Protein AF-A0A9E5NB46-F1 (afdb_monomer_lite)

Secondary structure (DSSP, 8-state):
---EEESSTT--PEEEGGG-HHHHHHHHHHHHHHHH-HHHHHS-SHHHHHHHHHHHHHHHHHHHHH-HHHHHHHHHHTTT-SS--

Sequence (85 aa):
QFFYFPVSEKGGKLVYSCLSRDIVAHETGHAIIDGIAPDLLDAATPQSLAIHEALADLTAVLMAFTSHTLRKHILKKADGSIIAP

Structure (mmCIF, N/CA/C/O backbone):
data_AF-A0A9E5NB46-F1
#
_entry.id   AF-A0A9E5NB46-F1
#
loop_
_atom_site.group_PDB
_atom_site.id
_atom_site.type_symbol
_atom_site.label_atom_id
_atom_site.label_alt_id
_atom_site.label_comp_id
_atom_site.label_asym_id
_atom_site.label_entity_id
_atom_site.label_seq_id
_atom_site.pdbx_PDB_ins_code
_atom_site.Cartn_x
_atom_site.Cartn_y
_atom_site.Cartn_z
_atom_site.occupancy
_atom_site.B_iso_or_equiv
_atom_site.auth_seq_id
_atom_site.auth_comp_id
_atom_site.auth_asym_id
_atom_site.auth_atom_id
_atom_site.pdbx_PDB_model_num
ATOM 1 N N . GLN A 1 1 ? 5.952 -7.768 -0.639 1.00 82.94 1 GLN A N 1
ATOM 2 C CA . GLN A 1 1 ? 5.976 -8.901 0.307 1.00 82.94 1 GLN A CA 1
ATOM 3 C C . GLN A 1 1 ? 5.354 -8.512 1.653 1.00 82.94 1 GLN A C 1
ATOM 5 O O . GLN A 1 1 ? 5.468 -7.368 2.063 1.00 82.94 1 GLN A O 1
ATOM 10 N N . PHE A 1 2 ? 4.777 -9.457 2.410 1.00 93.12 2 PHE A N 1
ATOM 11 C CA . PHE A 1 2 ? 4.300 -9.187 3.777 1.00 93.12 2 PHE A CA 1
ATOM 12 C C . PHE A 1 2 ? 5.328 -9.559 4.851 1.00 93.12 2 PHE A C 1
ATOM 14 O O . PHE A 1 2 ? 5.880 -10.656 4.857 1.00 93.12 2 PHE A O 1
ATOM 21 N N . PHE A 1 3 ? 5.520 -8.655 5.807 1.00 93.88 3 PHE A N 1
ATOM 22 C CA . PHE A 1 3 ? 6.422 -8.778 6.953 1.00 93.88 3 PHE A CA 1
ATOM 23 C C . PHE A 1 3 ? 5.687 -8.653 8.297 1.00 93.88 3 PHE A C 1
ATOM 25 O O . PHE A 1 3 ? 4.505 -8.292 8.355 1.00 93.88 3 PHE A O 1
ATOM 32 N N . TYR A 1 4 ? 6.402 -8.897 9.393 1.00 94.38 4 TYR A N 1
ATOM 33 C CA . TYR A 1 4 ? 5.943 -8.614 10.750 1.00 94.38 4 TYR A CA 1
ATOM 34 C C . TYR A 1 4 ? 7.087 -8.065 11.607 1.00 94.38 4 TYR A C 1
ATOM 36 O O . TYR A 1 4 ? 8.250 -8.389 11.378 1.00 94.38 4 TYR A O 1
ATOM 44 N N . PHE A 1 5 ? 6.760 -7.235 12.596 1.00 93.19 5 PHE A N 1
ATOM 45 C CA . PHE A 1 5 ? 7.735 -6.641 13.513 1.00 93.19 5 PHE A CA 1
ATOM 46 C C . PHE A 1 5 ? 7.124 -6.422 14.907 1.00 93.19 5 PHE A C 1
ATOM 48 O O . PHE A 1 5 ? 5.904 -6.275 15.030 1.00 93.19 5 PHE A O 1
ATOM 55 N N . PRO A 1 6 ? 7.925 -6.430 15.987 1.00 94.06 6 PRO A N 1
ATOM 56 C CA . PRO A 1 6 ? 7.420 -6.139 17.326 1.00 94.06 6 PRO A CA 1
ATOM 57 C C . PRO A 1 6 ? 7.101 -4.644 17.487 1.00 94.06 6 PRO A C 1
ATOM 59 O O . PRO A 1 6 ? 7.820 -3.796 16.970 1.00 94.06 6 PRO A O 1
ATOM 62 N N . VAL A 1 7 ? 6.056 -4.305 18.255 1.00 89.69 7 VAL A N 1
ATOM 63 C CA . VAL A 1 7 ? 5.713 -2.896 18.574 1.00 89.69 7 VAL A CA 1
ATOM 64 C C . VAL A 1 7 ? 6.846 -2.167 19.322 1.00 89.69 7 VAL A C 1
ATOM 66 O O . VAL A 1 7 ? 6.953 -0.948 19.240 1.00 89.69 7 VAL A O 1
ATOM 69 N N . SER A 1 8 ? 7.688 -2.894 20.062 1.00 89.94 8 SER A N 1
ATOM 70 C CA . SER A 1 8 ? 8.836 -2.351 20.795 1.00 89.94 8 SER A CA 1
ATOM 71 C C . SER A 1 8 ? 9.990 -3.353 20.816 1.00 89.94 8 SER A C 1
ATOM 73 O O . SER A 1 8 ? 9.758 -4.560 20.900 1.00 89.94 8 SER A O 1
ATOM 75 N N . GLU A 1 9 ? 11.230 -2.854 20.823 1.00 80.94 9 GLU A N 1
ATOM 76 C CA . GLU A 1 9 ? 12.449 -3.667 20.963 1.00 80.94 9 GLU A CA 1
ATOM 77 C C . GLU A 1 9 ? 12.486 -4.490 22.259 1.00 80.94 9 GLU A C 1
ATOM 79 O O . GLU A 1 9 ? 13.098 -5.553 22.301 1.00 80.94 9 GLU A O 1
ATOM 84 N N . LYS A 1 10 ? 11.787 -4.046 23.314 1.00 82.50 10 LYS A N 1
ATOM 85 C CA . LYS A 1 10 ? 11.700 -4.771 24.595 1.00 82.50 10 LYS A CA 1
ATOM 86 C C . LYS A 1 10 ? 10.696 -5.934 24.581 1.00 82.50 10 LYS A C 1
ATOM 88 O O . LYS A 1 10 ? 10.426 -6.519 25.627 1.00 82.50 10 LYS A O 1
ATOM 93 N N . GLY A 1 11 ? 10.148 -6.271 23.414 1.00 72.19 11 GLY A N 1
ATOM 94 C CA . GLY A 1 11 ? 9.077 -7.247 23.262 1.00 72.19 11 GLY A CA 1
ATOM 95 C C . GLY A 1 11 ? 7.691 -6.618 23.419 1.00 72.19 11 GLY A C 1
ATOM 96 O O . GLY A 1 11 ? 7.518 -5.533 23.974 1.00 72.19 11 GLY A O 1
ATOM 97 N N . GLY A 1 12 ? 6.682 -7.293 22.871 1.00 81.81 12 GLY A N 1
ATOM 98 C CA . GLY A 1 12 ? 5.305 -6.809 22.842 1.00 81.81 12 GLY A CA 1
ATOM 99 C C . GLY A 1 12 ? 4.478 -7.499 21.760 1.00 81.81 12 GLY A C 1
ATOM 100 O O . GLY A 1 12 ? 4.899 -8.500 21.180 1.00 81.81 12 GLY A O 1
ATOM 101 N N . LYS A 1 13 ? 3.289 -6.957 21.477 1.00 91.38 13 LYS A N 1
ATOM 102 C CA . LYS A 1 13 ? 2.425 -7.436 20.389 1.00 91.38 13 LYS A CA 1
ATOM 103 C C . LYS A 1 13 ? 3.179 -7.363 19.052 1.00 91.38 13 LYS A C 1
ATOM 105 O O . LYS A 1 13 ? 3.852 -6.371 18.782 1.00 91.38 13 LYS A O 1
ATOM 110 N N . LEU A 1 14 ? 3.045 -8.393 18.216 1.00 94.00 14 LEU A N 1
ATOM 111 C CA . LEU A 1 14 ? 3.538 -8.361 16.839 1.00 94.00 14 LEU A CA 1
ATOM 112 C C . LEU A 1 14 ? 2.571 -7.570 15.953 1.00 94.00 14 LEU A C 1
ATOM 114 O O . LEU A 1 14 ? 1.354 -7.785 15.990 1.00 94.00 14 LEU A O 1
ATOM 118 N N . VAL A 1 15 ? 3.123 -6.657 15.161 1.00 93.94 15 VAL A N 1
ATOM 119 C CA . VAL A 1 15 ? 2.431 -5.993 14.059 1.00 93.94 15 VAL A CA 1
ATOM 120 C C . VAL A 1 15 ? 2.653 -6.831 12.814 1.00 93.94 15 VAL A C 1
ATOM 122 O O . VAL A 1 15 ? 3.789 -7.066 12.416 1.00 93.94 15 VAL A O 1
ATOM 125 N N . TYR A 1 16 ? 1.564 -7.271 12.197 1.00 96.19 16 TYR A N 1
ATOM 126 C CA . TYR A 1 16 ? 1.597 -7.991 10.932 1.00 96.19 16 TYR A CA 1
ATOM 127 C C . TYR A 1 16 ? 1.192 -7.031 9.820 1.00 96.19 16 TYR A C 1
ATOM 129 O O . TYR A 1 16 ? 0.070 -6.525 9.818 1.00 96.19 16 TYR A O 1
ATOM 137 N N . SER A 1 17 ? 2.093 -6.777 8.875 1.00 95.56 17 SER A N 1
ATOM 138 C CA . SER A 1 17 ? 1.831 -5.858 7.758 1.00 95.56 17 SER A CA 1
ATOM 139 C C . SER A 1 17 ? 0.679 -6.326 6.862 1.00 95.56 17 SER A C 1
ATOM 141 O O . SER A 1 17 ? -0.054 -5.494 6.342 1.00 95.56 17 SER 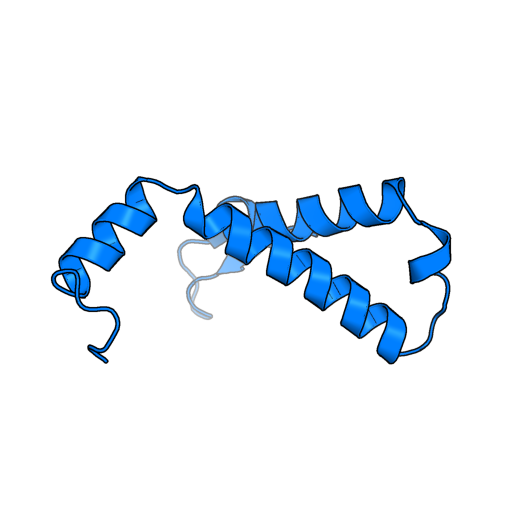A O 1
ATOM 143 N N . CYS A 1 18 ? 0.433 -7.638 6.765 1.00 95.81 18 CYS A N 1
ATOM 144 C CA . CYS A 1 18 ? -0.706 -8.200 6.032 1.00 95.81 18 CYS A CA 1
ATOM 145 C C . CYS A 1 1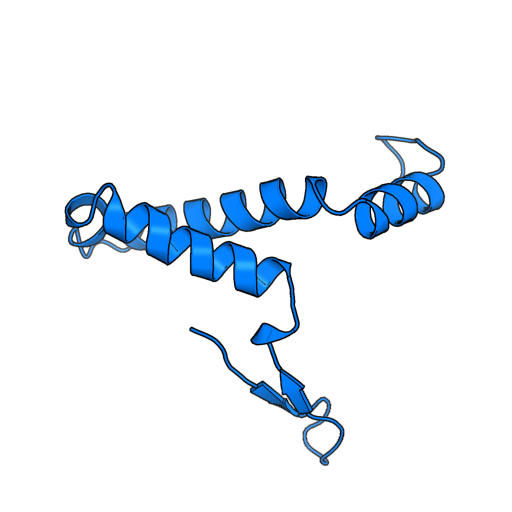8 ? -2.077 -7.836 6.633 1.00 95.81 18 CYS A C 1
ATOM 147 O O . CYS A 1 18 ? -3.098 -8.013 5.976 1.00 95.81 18 CYS A O 1
ATOM 149 N N . LEU A 1 19 ? -2.120 -7.317 7.867 1.00 95.62 19 LEU A N 1
ATOM 150 C CA . LEU A 1 19 ? -3.340 -6.770 8.469 1.00 95.62 19 LEU A CA 1
ATOM 151 C C . LEU A 1 19 ? -3.566 -5.295 8.106 1.00 95.62 19 LEU A C 1
ATOM 153 O O . LEU A 1 19 ? -4.619 -4.741 8.424 1.00 95.62 19 LEU A O 1
ATOM 157 N N . SER A 1 20 ? -2.600 -4.650 7.448 1.00 94.69 20 SER A N 1
ATOM 158 C CA . SER A 1 20 ? -2.769 -3.313 6.890 1.00 94.69 20 SER A CA 1
ATOM 159 C C . SER A 1 20 ? -3.378 -3.409 5.499 1.00 94.69 20 SER A C 1
ATOM 161 O O . SER A 1 20 ? -2.783 -3.960 4.575 1.00 94.69 20 SER A O 1
ATOM 163 N N . ARG A 1 21 ? -4.565 -2.823 5.339 1.00 94.44 21 ARG A N 1
ATOM 164 C CA . ARG A 1 21 ? -5.262 -2.762 4.051 1.00 94.44 21 ARG A CA 1
ATOM 165 C C . ARG A 1 21 ? -4.441 -2.053 2.977 1.00 94.44 21 ARG A C 1
ATOM 167 O O . ARG A 1 21 ? -4.478 -2.475 1.828 1.00 94.44 21 ARG A O 1
ATOM 174 N N . ASP A 1 22 ? -3.720 -1.004 3.356 1.00 95.50 22 ASP A N 1
ATOM 175 C CA . ASP A 1 22 ? -2.962 -0.187 2.411 1.00 95.50 22 ASP A CA 1
ATOM 176 C C . ASP A 1 22 ? -1.728 -0.949 1.914 1.00 95.50 22 ASP A C 1
ATOM 178 O O . ASP A 1 22 ? -1.461 -0.953 0.718 1.00 95.50 22 ASP A O 1
ATOM 182 N N . ILE A 1 23 ? -1.060 -1.708 2.797 1.00 96.69 23 ILE A N 1
ATOM 183 C CA . ILE A 1 23 ? 0.045 -2.597 2.401 1.00 96.69 23 ILE A CA 1
ATOM 184 C C . ILE A 1 23 ? -0.486 -3.715 1.500 1.00 96.69 23 ILE A C 1
ATOM 186 O O . ILE A 1 23 ? 0.080 -3.972 0.449 1.00 96.69 23 ILE A O 1
ATOM 190 N N . VAL A 1 24 ? -1.612 -4.349 1.847 1.00 97.31 24 VAL A N 1
ATOM 191 C CA . VAL A 1 24 ? -2.224 -5.367 0.972 1.00 97.31 24 VAL A CA 1
ATOM 192 C C . VAL A 1 24 ? -2.561 -4.797 -0.407 1.00 97.31 24 VAL A C 1
ATOM 194 O O . VAL A 1 24 ? -2.317 -5.464 -1.409 1.00 97.31 24 VAL A O 1
ATOM 197 N N . ALA A 1 25 ? -3.092 -3.576 -0.478 1.00 97.62 25 ALA A N 1
ATOM 198 C CA . ALA A 1 25 ? -3.403 -2.925 -1.745 1.00 97.62 25 ALA A CA 1
ATOM 199 C C . ALA A 1 25 ? -2.145 -2.599 -2.566 1.00 97.62 25 ALA A C 1
ATOM 201 O O . ALA A 1 25 ? -2.154 -2.842 -3.769 1.00 97.62 25 ALA A O 1
ATOM 202 N N . HIS A 1 26 ? -1.078 -2.118 -1.925 1.00 97.62 26 HIS A N 1
ATOM 203 C CA . HIS A 1 26 ? 0.219 -1.873 -2.561 1.00 97.62 26 HIS A CA 1
ATOM 204 C C . HIS A 1 26 ? 0.787 -3.167 -3.172 1.00 97.62 26 HIS A C 1
ATOM 206 O O . HIS A 1 26 ? 1.050 -3.237 -4.368 1.00 97.62 26 HIS A O 1
ATOM 212 N N . GLU A 1 27 ? 0.835 -4.246 -2.392 1.00 97.19 27 GLU A N 1
ATOM 213 C CA . GLU A 1 27 ? 1.355 -5.545 -2.840 1.00 97.19 27 GLU A CA 1
ATOM 214 C C . GLU A 1 27 ? 0.490 -6.207 -3.920 1.00 97.19 27 GLU A C 1
ATOM 216 O O . GLU A 1 27 ? 0.988 -6.887 -4.816 1.00 97.19 27 GLU A O 1
ATOM 221 N N . THR A 1 28 ? -0.824 -5.980 -3.867 1.00 96.62 28 THR A N 1
ATOM 222 C CA . THR A 1 28 ? -1.730 -6.382 -4.952 1.00 96.62 28 THR A CA 1
ATOM 223 C C . THR A 1 28 ? -1.474 -5.552 -6.211 1.00 96.62 28 THR A C 1
ATOM 225 O O . THR A 1 28 ? -1.566 -6.081 -7.316 1.00 96.62 28 THR A O 1
ATOM 228 N N . GLY A 1 29 ? -1.139 -4.268 -6.053 1.00 95.06 29 GLY A N 1
ATOM 229 C CA . GLY A 1 29 ? -0.738 -3.374 -7.135 1.00 95.06 29 GLY A CA 1
ATOM 230 C C . GLY A 1 29 ? 0.457 -3.922 -7.907 1.00 95.06 29 GLY A C 1
ATOM 231 O O . GLY A 1 29 ? 0.351 -4.059 -9.123 1.00 95.06 29 GLY A O 1
ATOM 232 N N . HIS A 1 30 ? 1.519 -4.341 -7.210 1.00 93.75 30 HIS A N 1
ATOM 233 C CA . HIS A 1 30 ? 2.655 -5.027 -7.838 1.00 93.75 30 HIS A CA 1
ATOM 234 C C . HIS A 1 30 ? 2.208 -6.226 -8.673 1.00 93.75 30 HIS A C 1
ATOM 236 O O . HIS A 1 30 ? 2.432 -6.255 -9.878 1.00 93.75 30 HIS A O 1
ATOM 242 N N . ALA A 1 31 ? 1.462 -7.159 -8.070 1.00 93.56 31 ALA A N 1
ATOM 243 C CA . ALA A 1 31 ? 1.021 -8.370 -8.762 1.00 93.56 31 ALA A CA 1
ATOM 244 C C . ALA A 1 31 ? 0.176 -8.086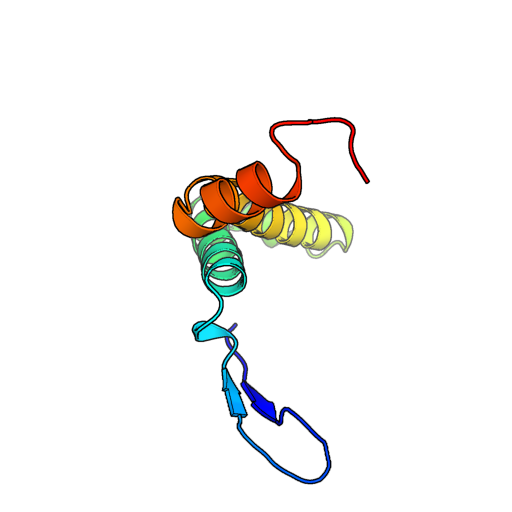 -10.022 1.00 93.56 31 ALA A C 1
ATOM 246 O O . ALA A 1 31 ? 0.246 -8.828 -11.002 1.00 93.56 31 ALA A O 1
ATOM 247 N N . ILE A 1 32 ? -0.635 -7.022 -10.008 1.00 92.75 32 ILE A N 1
ATOM 2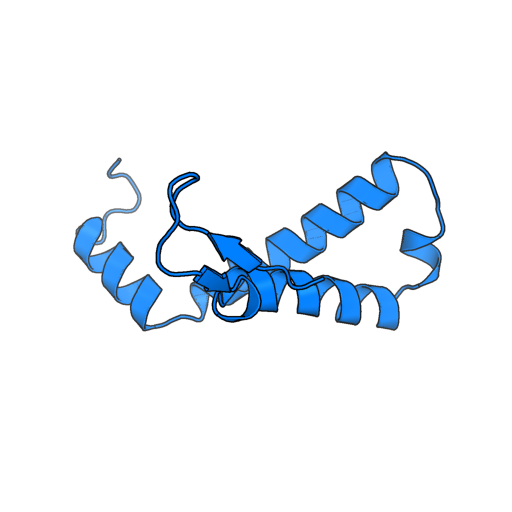48 C CA . ILE A 1 32 ? -1.419 -6.601 -11.177 1.00 92.75 32 ILE A CA 1
ATOM 249 C C . ILE A 1 32 ? -0.507 -6.027 -12.266 1.00 92.75 32 ILE A C 1
ATOM 251 O O . ILE A 1 32 ? -0.662 -6.395 -13.431 1.00 92.75 32 ILE A O 1
ATOM 255 N N . ILE A 1 33 ? 0.420 -5.132 -11.913 1.00 90.06 33 ILE A N 1
ATOM 256 C CA . ILE A 1 33 ? 1.326 -4.509 -12.888 1.00 90.06 33 ILE A CA 1
ATOM 257 C C . ILE A 1 33 ? 2.264 -5.556 -13.497 1.00 90.06 33 ILE A C 1
ATOM 259 O O . ILE A 1 33 ? 2.377 -5.602 -14.724 1.00 90.06 33 ILE A O 1
ATOM 263 N N . ASP A 1 34 ? 2.818 -6.453 -12.680 1.00 88.75 34 ASP A N 1
ATOM 264 C CA . ASP A 1 34 ? 3.626 -7.597 -13.120 1.00 88.75 34 ASP A CA 1
ATOM 265 C C . ASP A 1 34 ? 2.877 -8.466 -14.145 1.00 88.75 34 ASP A C 1
ATOM 267 O O . ASP A 1 34 ? 3.460 -8.947 -15.116 1.00 88.75 34 ASP A O 1
ATOM 271 N N . GLY A 1 35 ? 1.564 -8.652 -13.961 1.00 89.88 35 GLY A N 1
ATOM 272 C CA . GLY A 1 35 ? 0.725 -9.427 -14.876 1.00 89.88 35 GLY A CA 1
ATOM 273 C C . GLY A 1 35 ? 0.368 -8.715 -16.188 1.00 89.88 35 GLY A C 1
ATOM 274 O O . GLY A 1 35 ? 0.116 -9.386 -17.188 1.00 89.88 35 GLY A O 1
ATOM 275 N N . ILE A 1 36 ? 0.320 -7.377 -16.202 1.00 89.00 36 ILE A N 1
ATOM 276 C CA . ILE A 1 36 ? -0.047 -6.577 -17.387 1.00 89.00 36 ILE A CA 1
ATOM 277 C C . ILE A 1 36 ? 1.178 -6.252 -18.243 1.00 89.00 36 ILE A C 1
ATOM 279 O O . ILE A 1 36 ? 1.104 -6.301 -19.471 1.00 89.00 36 ILE A O 1
ATOM 283 N N . ALA A 1 37 ? 2.280 -5.869 -17.605 1.00 81.62 37 ALA A N 1
ATOM 284 C CA . ALA A 1 37 ? 3.461 -5.346 -18.276 1.00 81.62 37 ALA A CA 1
ATOM 285 C C . ALA A 1 37 ? 4.742 -5.850 -17.589 1.00 81.62 37 ALA A C 1
ATOM 287 O O . ALA A 1 37 ? 5.463 -5.050 -16.992 1.00 81.62 37 ALA A O 1
ATOM 288 N N . PRO A 1 38 ? 5.056 -7.155 -17.692 1.00 77.12 38 PRO A N 1
ATOM 289 C CA . PRO A 1 38 ? 6.243 -7.730 -17.054 1.00 77.12 38 PRO A CA 1
ATOM 290 C C . PRO A 1 38 ? 7.542 -7.043 -17.520 1.00 77.12 38 PRO A C 1
ATOM 292 O O . PRO A 1 38 ? 8.408 -6.721 -16.710 1.00 77.12 38 PRO A O 1
ATOM 295 N N . ASP A 1 39 ? 7.631 -6.695 -18.809 1.00 74.88 39 ASP A N 1
ATOM 296 C CA . ASP A 1 39 ? 8.820 -6.061 -19.403 1.00 74.88 39 ASP A CA 1
ATOM 297 C C . ASP A 1 39 ? 9.009 -4.591 -18.997 1.00 74.88 39 ASP A C 1
ATOM 299 O O . ASP A 1 39 ? 10.111 -4.048 -19.101 1.00 74.88 39 ASP A O 1
ATOM 303 N N . LEU A 1 40 ? 7.942 -3.922 -18.534 1.00 66.25 40 LEU A N 1
ATOM 304 C CA . LEU A 1 40 ? 8.033 -2.544 -18.039 1.00 66.25 40 LEU A CA 1
ATOM 305 C C . LEU A 1 40 ? 8.958 -2.474 -16.817 1.00 66.25 40 LEU A C 1
ATOM 307 O O . LEU A 1 40 ? 9.574 -1.443 -16.567 1.00 66.25 40 LEU A O 1
ATOM 311 N N . LEU A 1 41 ? 9.079 -3.588 -16.098 1.00 60.88 41 LEU A N 1
ATOM 312 C CA . LEU A 1 41 ? 9.727 -3.703 -14.799 1.00 60.88 41 LEU A CA 1
ATOM 313 C C . LEU A 1 41 ? 11.074 -4.427 -14.868 1.00 60.88 41 LEU A C 1
ATOM 315 O O . LEU A 1 41 ? 11.935 -4.193 -14.023 1.00 60.88 41 LEU A O 1
ATOM 319 N N . ASP A 1 42 ? 11.294 -5.211 -15.926 1.00 60.22 42 ASP A N 1
ATOM 320 C CA . ASP A 1 42 ? 12.586 -5.833 -16.248 1.00 60.22 42 ASP A CA 1
ATOM 321 C C . ASP A 1 42 ? 13.648 -4.814 -16.705 1.00 60.22 42 ASP A C 1
ATOM 323 O O . ASP A 1 42 ? 14.848 -5.104 -16.753 1.00 60.22 42 ASP A O 1
ATOM 327 N N . ALA A 1 43 ? 13.245 -3.573 -16.996 1.00 61.66 43 ALA A N 1
ATOM 328 C CA . ALA A 1 43 ? 14.167 -2.461 -17.175 1.00 61.66 43 ALA A CA 1
ATOM 329 C C . ALA A 1 43 ? 14.808 -2.097 -15.821 1.00 61.66 43 ALA A C 1
ATOM 331 O O . ALA A 1 43 ? 14.349 -1.174 -15.158 1.00 61.66 43 ALA A O 1
ATOM 332 N N . ALA A 1 44 ? 15.886 -2.786 -15.426 1.00 67.69 44 ALA A N 1
ATOM 333 C CA . ALA A 1 44 ? 16.610 -2.701 -14.140 1.00 67.69 44 ALA A CA 1
ATOM 334 C C . ALA A 1 44 ? 17.246 -1.331 -13.784 1.00 67.69 44 ALA A C 1
ATOM 336 O O . ALA A 1 44 ? 18.223 -1.235 -13.039 1.00 67.69 44 ALA A O 1
ATOM 337 N N . THR A 1 45 ? 16.725 -0.246 -14.340 1.00 85.50 45 THR A N 1
ATOM 338 C CA . THR A 1 45 ? 17.096 1.117 -13.985 1.00 85.50 45 THR A CA 1
ATOM 339 C C . THR A 1 45 ? 16.388 1.533 -12.691 1.00 85.50 45 THR A C 1
ATOM 341 O O . THR A 1 45 ? 15.222 1.182 -12.486 1.00 85.50 45 THR A O 1
ATOM 344 N N . PRO A 1 46 ? 17.033 2.340 -11.830 1.00 87.44 46 PRO A N 1
ATOM 345 C CA . PRO A 1 46 ? 16.392 2.887 -10.634 1.00 87.44 46 PRO A CA 1
ATOM 346 C C . PRO A 1 46 ? 15.079 3.630 -10.921 1.00 87.44 46 PRO A C 1
ATOM 348 O O . PRO A 1 46 ? 14.175 3.632 -10.092 1.00 87.44 46 PRO A O 1
ATOM 351 N N . GLN A 1 47 ? 14.961 4.253 -12.097 1.00 88.38 47 GLN A N 1
ATOM 352 C CA . GLN A 1 47 ? 13.769 4.987 -12.516 1.00 88.38 47 GLN A CA 1
ATOM 353 C C . GLN A 1 47 ? 12.578 4.058 -12.758 1.00 88.38 47 GLN A C 1
ATOM 355 O O . GLN A 1 47 ? 11.469 4.388 -12.352 1.00 88.38 47 GLN A O 1
ATOM 360 N N . SER A 1 48 ? 12.802 2.905 -13.391 1.00 85.06 48 SER A N 1
ATOM 361 C CA . SER A 1 48 ? 11.739 1.923 -13.623 1.00 85.06 48 SER A CA 1
ATOM 362 C C . SER A 1 48 ? 11.208 1.351 -12.309 1.00 85.06 48 SER A C 1
ATOM 364 O O . SER A 1 48 ? 10.002 1.348 -12.075 1.00 85.06 48 SER A O 1
ATOM 366 N N . LEU A 1 49 ? 12.113 0.977 -11.397 1.00 86.50 49 LEU A N 1
ATOM 367 C CA . LEU A 1 49 ? 11.739 0.512 -10.060 1.00 86.50 49 LEU A CA 1
ATOM 368 C C . LEU A 1 49 ? 10.957 1.587 -9.296 1.00 86.50 49 LEU A C 1
ATOM 370 O O . LEU A 1 49 ? 9.923 1.293 -8.711 1.00 86.50 49 LEU A O 1
ATOM 374 N N . ALA A 1 50 ? 11.389 2.850 -9.364 1.00 90.00 50 ALA A N 1
ATOM 375 C CA . ALA A 1 50 ? 10.657 3.950 -8.741 1.00 90.00 50 ALA A CA 1
ATOM 376 C C . ALA A 1 50 ? 9.242 4.128 -9.323 1.00 90.00 50 ALA A C 1
ATOM 378 O O . ALA A 1 50 ? 8.308 4.412 -8.576 1.00 90.00 50 ALA A O 1
ATOM 379 N N . ILE A 1 51 ? 9.065 3.951 -10.637 1.00 89.44 51 ILE A N 1
ATOM 380 C CA . ILE A 1 51 ? 7.740 3.983 -11.276 1.00 89.44 51 ILE A CA 1
ATOM 381 C C . ILE A 1 51 ? 6.885 2.803 -10.800 1.00 89.44 51 ILE A C 1
ATOM 383 O O . ILE A 1 51 ? 5.699 2.991 -10.534 1.00 89.44 51 ILE A O 1
ATOM 387 N N . HIS A 1 52 ? 7.475 1.616 -10.659 1.00 88.81 52 HIS A N 1
ATOM 388 C CA . HIS A 1 52 ? 6.775 0.435 -10.165 1.00 88.81 52 HIS A CA 1
ATOM 389 C C . HIS A 1 52 ? 6.203 0.659 -8.760 1.00 88.81 52 HIS A C 1
ATOM 391 O O . HIS A 1 52 ? 4.999 0.512 -8.547 1.00 88.81 52 HIS A O 1
ATOM 397 N N . GLU A 1 53 ? 7.051 1.093 -7.831 1.00 92.81 53 GLU A N 1
ATOM 398 C CA . GLU A 1 53 ? 6.654 1.421 -6.460 1.00 92.81 53 GLU A CA 1
ATOM 399 C C . GLU A 1 53 ? 5.590 2.526 -6.439 1.00 92.81 53 GLU A C 1
ATOM 401 O O . GLU A 1 53 ? 4.568 2.403 -5.767 1.00 92.81 53 GLU A O 1
ATOM 406 N N . ALA A 1 54 ? 5.759 3.576 -7.254 1.00 94.19 54 ALA A N 1
ATOM 407 C CA . ALA A 1 54 ? 4.793 4.671 -7.327 1.00 94.19 54 ALA A CA 1
ATOM 408 C C . ALA A 1 54 ? 3.406 4.216 -7.815 1.00 94.19 54 ALA A C 1
ATOM 410 O O . ALA A 1 54 ? 2.386 4.745 -7.365 1.00 94.19 54 ALA A O 1
ATOM 411 N N . LEU A 1 55 ? 3.337 3.238 -8.723 1.00 94.00 55 LEU A N 1
ATOM 412 C CA . LEU A 1 55 ? 2.070 2.661 -9.181 1.00 94.00 55 LEU A CA 1
ATOM 413 C C . LEU A 1 55 ? 1.415 1.784 -8.105 1.00 94.00 55 LEU A C 1
ATOM 415 O O . LEU A 1 55 ? 0.190 1.840 -7.930 1.00 94.00 55 LEU A O 1
ATOM 419 N N . ALA A 1 56 ? 2.207 1.012 -7.361 1.00 95.06 56 ALA A N 1
ATOM 420 C CA . ALA A 1 56 ? 1.727 0.249 -6.212 1.00 95.06 56 ALA A CA 1
ATOM 421 C C . ALA A 1 56 ? 1.187 1.182 -5.108 1.00 95.06 56 ALA A C 1
ATOM 423 O O . ALA A 1 56 ? 0.067 0.993 -4.620 1.00 95.06 56 ALA A O 1
ATOM 424 N N . ASP A 1 57 ? 1.896 2.270 -4.802 1.00 97.00 57 ASP A N 1
ATOM 425 C CA . ASP A 1 57 ? 1.457 3.303 -3.856 1.00 97.00 57 ASP A CA 1
ATOM 426 C C . ASP A 1 57 ? 0.188 4.024 -4.314 1.00 97.00 57 ASP A C 1
ATOM 428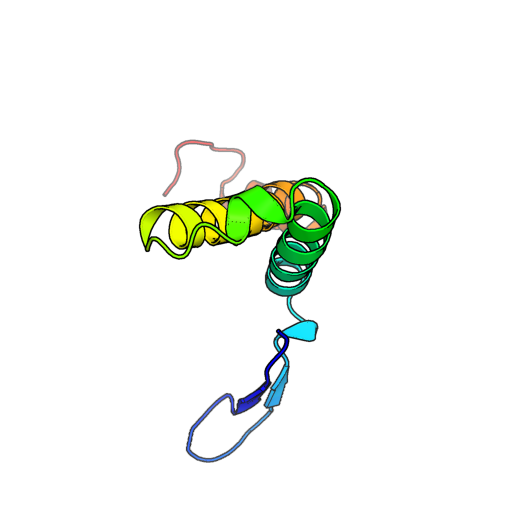 O O . ASP A 1 57 ? -0.750 4.211 -3.531 1.00 97.00 57 ASP A O 1
ATOM 432 N N . LEU A 1 58 ? 0.106 4.395 -5.595 1.00 97.19 58 LEU A N 1
ATOM 433 C CA . LEU A 1 58 ? -1.101 5.002 -6.149 1.00 97.19 58 LEU A CA 1
ATOM 434 C C . LEU A 1 58 ? -2.298 4.053 -6.019 1.00 97.19 58 LEU A C 1
ATOM 436 O O . LEU A 1 58 ? -3.393 4.485 -5.649 1.00 97.19 58 LEU A O 1
ATOM 440 N N . THR A 1 59 ? -2.089 2.757 -6.259 1.00 96.69 59 THR A N 1
ATOM 441 C CA . THR A 1 59 ? -3.115 1.728 -6.049 1.00 96.69 59 THR A CA 1
ATOM 442 C C . THR A 1 59 ? -3.581 1.713 -4.593 1.00 96.69 59 THR A C 1
ATOM 444 O O . THR A 1 59 ? -4.790 1.737 -4.341 1.00 96.69 59 THR A O 1
ATOM 447 N N . ALA A 1 60 ? -2.660 1.760 -3.628 1.00 97.44 60 ALA A N 1
ATOM 448 C CA . ALA A 1 60 ? -2.994 1.826 -2.208 1.00 97.44 60 ALA A CA 1
ATOM 449 C C . ALA A 1 60 ? -3.791 3.090 -1.841 1.00 97.44 60 ALA A C 1
ATOM 451 O O . ALA A 1 60 ? -4.816 2.986 -1.163 1.00 97.44 60 ALA A O 1
ATOM 452 N N . VAL A 1 61 ? -3.404 4.265 -2.346 1.00 96.50 61 VAL A N 1
ATOM 453 C CA . VAL A 1 61 ? -4.125 5.534 -2.122 1.00 96.50 61 VAL A CA 1
ATOM 454 C C . VAL A 1 61 ? -5.542 5.481 -2.696 1.00 96.50 61 VAL A C 1
ATOM 456 O O . VAL A 1 61 ? -6.514 5.807 -2.005 1.00 96.50 61 VAL A O 1
ATOM 459 N N . LEU A 1 62 ? -5.696 5.026 -3.942 1.00 96.50 62 LEU A N 1
ATOM 460 C CA . LEU A 1 62 ? -7.010 4.866 -4.570 1.00 96.50 62 LEU A CA 1
ATOM 461 C C . LEU A 1 62 ? -7.874 3.864 -3.793 1.00 96.50 62 LEU A C 1
ATOM 463 O O . LEU A 1 62 ? -9.064 4.102 -3.557 1.00 96.50 62 LEU A O 1
ATOM 467 N N . MET A 1 63 ? -7.276 2.774 -3.313 1.00 96.81 63 MET A N 1
ATOM 468 C CA . MET A 1 63 ? -7.959 1.814 -2.452 1.00 96.81 63 MET A CA 1
ATOM 469 C C . MET A 1 63 ? -8.329 2.409 -1.096 1.00 96.81 63 MET A C 1
ATOM 471 O O . MET A 1 63 ? -9.437 2.138 -0.622 1.00 96.81 63 MET A O 1
ATOM 475 N N . ALA A 1 64 ? -7.512 3.264 -0.487 1.00 94.81 64 ALA A N 1
ATOM 476 C CA . ALA A 1 64 ? -7.837 3.942 0.765 1.00 94.81 64 ALA A CA 1
ATOM 477 C C . ALA A 1 64 ? -9.141 4.751 0.641 1.00 94.81 64 ALA A C 1
ATOM 479 O O . ALA A 1 64 ? -10.026 4.626 1.498 1.00 94.81 64 ALA A O 1
ATOM 480 N N . PHE A 1 65 ? -9.347 5.451 -0.482 1.00 93.69 65 PHE A N 1
ATOM 481 C CA . PHE A 1 65 ? -10.602 6.162 -0.752 1.00 93.69 65 PHE A CA 1
ATOM 482 C C . PHE A 1 65 ? -11.824 5.248 -0.796 1.00 93.69 65 PHE A C 1
ATOM 484 O O . PHE A 1 65 ? -12.917 5.710 -0.486 1.00 93.69 65 PHE A O 1
ATOM 491 N N . THR A 1 66 ? -11.689 3.955 -1.097 1.00 95.44 66 THR A N 1
ATOM 492 C CA . THR A 1 66 ? -12.824 3.012 -1.073 1.00 95.44 66 THR A CA 1
ATOM 493 C C . THR A 1 66 ? -13.190 2.537 0.343 1.00 95.44 66 THR A C 1
ATOM 495 O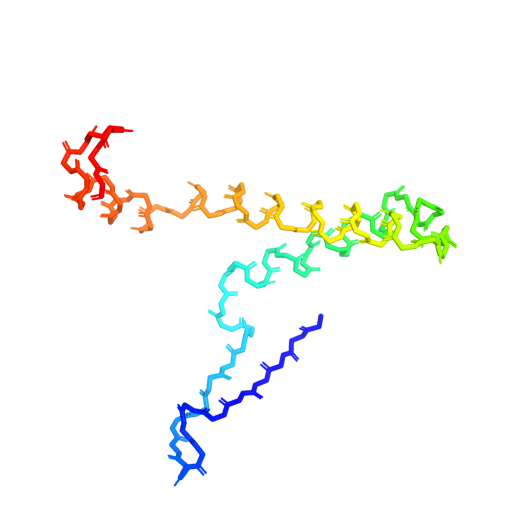 O . THR A 1 66 ? -14.307 2.050 0.545 1.00 95.44 66 THR A O 1
ATOM 498 N N . SER A 1 67 ? -12.358 2.789 1.365 1.00 94.75 67 SER A N 1
ATOM 499 C CA . SER A 1 67 ? -12.698 2.498 2.769 1.00 94.75 67 SER A CA 1
ATOM 500 C C . SER A 1 67 ? -13.747 3.466 3.303 1.00 94.75 67 SER A C 1
ATOM 502 O O . SER A 1 67 ? -13.478 4.634 3.580 1.00 94.75 67 SER A O 1
ATOM 504 N N . HIS A 1 68 ? -14.960 2.964 3.516 1.00 94.75 68 HIS A N 1
ATOM 505 C CA . HIS A 1 68 ? -16.033 3.747 4.122 1.00 94.75 68 HIS A CA 1
ATOM 506 C C . HIS A 1 68 ? -15.696 4.205 5.550 1.00 94.75 68 HIS A C 1
ATOM 508 O O . HIS A 1 68 ? -16.004 5.337 5.921 1.00 94.75 68 HIS A O 1
ATOM 514 N N . THR A 1 69 ? -15.026 3.355 6.332 1.00 94.75 69 THR A N 1
ATOM 515 C CA . THR A 1 69 ? -14.578 3.685 7.691 1.00 94.75 69 THR A CA 1
ATOM 516 C C . THR A 1 69 ? -13.574 4.832 7.678 1.00 94.75 69 THR A C 1
ATOM 518 O O . THR A 1 69 ? -13.754 5.799 8.417 1.00 94.75 69 THR A O 1
ATOM 521 N N . LEU A 1 70 ? -12.563 4.763 6.804 1.00 92.19 70 LEU A N 1
ATOM 522 C CA . LEU A 1 70 ? -11.552 5.813 6.684 1.00 92.19 70 LEU A CA 1
ATOM 523 C C . LEU A 1 70 ? -12.181 7.118 6.194 1.00 92.19 70 LEU A C 1
ATOM 525 O O . LEU A 1 70 ? -11.999 8.149 6.834 1.00 92.19 70 LEU A O 1
ATOM 529 N N . ARG A 1 71 ? -12.996 7.069 5.129 1.00 92.44 71 ARG A N 1
ATOM 530 C CA . ARG A 1 71 ? -13.707 8.249 4.614 1.00 92.44 71 ARG A CA 1
ATOM 531 C C . ARG A 1 71 ? -14.519 8.945 5.703 1.00 92.44 71 ARG A C 1
ATOM 533 O O . ARG A 1 71 ? -14.378 10.148 5.887 1.00 92.44 71 ARG A O 1
ATOM 540 N N . LYS A 1 72 ? -15.344 8.202 6.451 1.00 93.62 72 LYS A N 1
ATOM 541 C CA . LYS A 1 72 ? -16.147 8.775 7.545 1.00 93.62 72 LYS A CA 1
ATOM 542 C C . LYS A 1 72 ? -15.282 9.371 8.649 1.00 93.62 72 LYS A C 1
ATOM 544 O O . LYS A 1 72 ? -15.619 10.430 9.168 1.00 93.62 72 LYS A O 1
ATOM 549 N N . HIS A 1 73 ? -14.191 8.698 9.008 1.00 92.69 73 HIS A N 1
ATOM 550 C CA . HIS A 1 73 ? -13.278 9.188 10.032 1.00 92.69 73 HIS A CA 1
ATOM 551 C C . HIS A 1 73 ? -12.627 10.513 9.617 1.00 92.69 73 HIS A C 1
ATOM 553 O O . HIS A 1 73 ? -12.660 11.469 10.389 1.00 92.69 73 HIS A O 1
ATOM 559 N N . ILE A 1 74 ? -12.107 10.592 8.390 1.00 90.69 74 ILE A N 1
ATOM 560 C CA . ILE A 1 74 ? -11.473 11.803 7.859 1.00 90.69 74 ILE A CA 1
ATOM 561 C C . ILE A 1 74 ? -12.486 12.938 7.704 1.00 90.69 74 ILE A C 1
ATOM 563 O O . ILE A 1 74 ? -12.226 14.029 8.194 1.00 90.69 74 ILE A O 1
ATOM 567 N N . LEU A 1 75 ? -13.665 12.686 7.122 1.00 91.19 75 LEU A N 1
ATOM 568 C CA . LEU A 1 75 ? -14.711 13.709 6.982 1.00 91.19 75 LEU A CA 1
ATOM 569 C C . LEU A 1 75 ? -15.156 14.269 8.335 1.00 91.19 75 LEU A C 1
ATOM 571 O O . LEU A 1 75 ? -15.345 15.474 8.461 1.00 91.19 75 LEU A O 1
ATOM 575 N N . LYS A 1 76 ? -15.288 13.410 9.354 1.00 92.00 76 LYS A N 1
ATOM 576 C CA . LYS A 1 76 ? -15.606 13.846 10.718 1.00 92.00 76 LYS A CA 1
ATOM 577 C C . LYS A 1 76 ? -14.465 14.659 11.332 1.00 92.00 76 LYS A C 1
ATOM 579 O O . LYS A 1 76 ? -14.730 15.646 12.004 1.00 92.00 76 LYS A O 1
ATOM 584 N N . LYS A 1 77 ? -13.213 14.233 11.141 1.00 90.88 77 LYS A N 1
ATOM 585 C CA . LYS A 1 77 ? -12.038 14.922 11.691 1.00 90.88 77 LYS A CA 1
ATOM 586 C C . LYS A 1 77 ? -11.830 16.295 11.048 1.00 90.88 77 LYS A C 1
ATOM 588 O O . LYS A 1 77 ? -11.488 17.234 11.751 1.00 90.88 77 LYS A O 1
ATOM 593 N N . ALA A 1 78 ? -12.048 16.394 9.741 1.00 88.62 78 ALA A N 1
ATOM 594 C CA . ALA A 1 78 ? -11.884 17.622 8.976 1.00 88.62 78 ALA A CA 1
ATOM 595 C C . ALA A 1 78 ? -13.123 18.536 9.011 1.00 88.62 78 ALA A C 1
ATOM 597 O O . ALA A 1 78 ? -13.100 19.599 8.403 1.00 88.62 78 ALA A O 1
ATOM 598 N N . ASP A 1 79 ? -14.215 18.119 9.665 1.00 87.81 79 ASP A N 1
ATOM 599 C CA . ASP A 1 79 ? -15.523 18.797 9.638 1.00 87.81 79 ASP A CA 1
ATOM 600 C C . ASP A 1 79 ? -16.019 19.099 8.207 1.00 87.81 79 ASP A C 1
ATOM 602 O O . ASP A 1 79 ? -16.567 20.153 7.899 1.00 87.81 79 ASP A O 1
ATOM 606 N N . GLY A 1 80 ? -15.738 18.183 7.276 1.00 80.88 80 GLY A N 1
ATOM 607 C CA . GLY A 1 80 ? -16.021 18.372 5.850 1.00 80.88 80 GLY A CA 1
ATOM 608 C C . GLY A 1 80 ? -15.165 19.436 5.145 1.00 80.88 80 GLY A C 1
ATOM 609 O O . GLY A 1 80 ? -15.355 19.658 3.950 1.00 80.88 80 GLY A O 1
ATOM 610 N N . SER A 1 81 ? -14.209 20.065 5.834 1.00 83.88 81 SER A N 1
ATOM 611 C CA . SER A 1 81 ? -13.271 21.015 5.240 1.00 83.88 81 SER A CA 1
ATOM 612 C C . SER A 1 81 ? -12.187 20.297 4.440 1.00 83.88 81 SER A C 1
ATOM 614 O O . SER A 1 81 ? -11.520 19.390 4.927 1.00 83.88 81 SER A O 1
ATOM 616 N N . ILE A 1 82 ? -11.962 20.755 3.212 1.00 78.31 82 ILE A N 1
ATOM 617 C CA . ILE A 1 82 ? -10.835 20.327 2.365 1.00 78.31 82 ILE A CA 1
ATOM 618 C C . ILE A 1 82 ? -9.568 21.168 2.601 1.00 78.31 82 ILE A C 1
ATOM 620 O O . ILE A 1 82 ? -8.566 20.973 1.922 1.00 78.31 82 ILE A O 1
ATOM 624 N N . ILE A 1 83 ? -9.634 22.130 3.528 1.00 79.00 83 ILE A N 1
ATOM 625 C CA . ILE A 1 83 ? -8.613 23.165 3.756 1.00 79.00 83 ILE A CA 1
ATOM 626 C C . ILE A 1 83 ? -8.021 23.060 5.174 1.00 79.00 83 ILE A C 1
ATOM 628 O O . ILE A 1 83 ? -6.991 23.664 5.459 1.00 79.00 83 ILE A O 1
ATOM 632 N N . ALA A 1 84 ? -8.665 22.325 6.088 1.00 55.38 84 ALA A N 1
ATOM 633 C CA . ALA A 1 84 ? -8.241 22.293 7.485 1.00 55.38 84 ALA A CA 1
ATOM 634 C C . ALA A 1 84 ? -6.998 21.390 7.692 1.00 55.38 84 ALA A C 1
ATOM 636 O O . ALA A 1 84 ? -6.994 20.272 7.171 1.00 55.38 84 ALA A O 1
ATOM 637 N N . PRO A 1 85 ? -5.971 21.870 8.429 1.00 51.91 85 PRO A N 1
ATOM 638 C CA . PRO A 1 85 ? -4.715 21.155 8.683 1.00 51.91 85 PRO A CA 1
ATOM 639 C C . PRO A 1 85 ? -4.860 19.930 9.600 1.00 51.91 85 PRO A C 1
ATOM 641 O O . PRO A 1 85 ? -5.767 19.916 10.466 1.00 51.91 85 PRO A O 1
#

Radius of gyration: 16.73 Å; chains: 1; bounding box: 33×33×44 Å

Foldseek 3Di:
DKDWDAPDPVGDDIDTCVPDQLSVQLVVQLVVCCVPCVPLQVPPDPVSVVVSSVSSNVSSVVVCVVDPVSVVVVCVVCVVDPPRD

pLDDT: mean 88.55, std 10.18, range [51.91, 97.62]